Protein AF-A0A7Y6AFJ1-F1 (afdb_monomer_lite)

Foldseek 3Di:
DDWADDPFWIWDADLAQGKIKIFGADQPQKWKKKWKDKQNDDIDIDTDNVHHGDMDMDGDDDDAQIKMKMHMWIQDPPRDTHTPPDIDIDTNRPNPPPD

Sequence (99 aa):
MYTSGSPSGTVWFKSDGDVWTIYDWAKDGHGVGVWFRVNEGPAQLLVNNNGYNTSVKYDKDYVEGSKIRFMACLTEQGGVWDCDGTWSSAVFPGTSATA

Secondary structure (DSSP, 8-state):
-EEEEETTEEEEEETTTTEEEEEE---SS--EEEEEEETT---EEEEE-S-TTEEEEEE----TT-EEEEEEEEEPTTS-EEE----EEEE--------

Radius of gyration: 13.5 Å; chains: 1; bounding box: 49×17×31 Å

Structure (mmCIF, N/CA/C/O backbone):
data_AF-A0A7Y6AFJ1-F1
#
_entry.id   AF-A0A7Y6AFJ1-F1
#
loop_
_atom_site.group_PDB
_atom_site.id
_atom_site.type_symbol
_atom_site.label_atom_id
_atom_site.label_alt_id
_atom_site.label_comp_id
_atom_site.label_asym_id
_atom_site.label_entity_id
_atom_site.label_seq_id
_atom_site.pdbx_PDB_ins_code
_atom_site.Cartn_x
_atom_site.Cartn_y
_atom_site.Cartn_z
_atom_site.occupancy
_atom_site.B_iso_or_equiv
_atom_site.auth_seq_id
_atom_site.auth_comp_id
_atom_site.auth_asym_id
_atom_site.auth_atom_id
_atom_site.pdbx_PDB_model_num
ATOM 1 N N . MET A 1 1 ? -10.691 10.622 -0.786 1.00 67.12 1 MET A N 1
ATOM 2 C CA . MET A 1 1 ? -9.485 9.959 -1.329 1.00 67.12 1 MET A CA 1
ATOM 3 C C . MET A 1 1 ? -8.282 10.663 -0.738 1.00 67.12 1 MET A C 1
ATOM 5 O O . MET A 1 1 ? -8.256 11.886 -0.776 1.00 67.12 1 MET A O 1
ATOM 9 N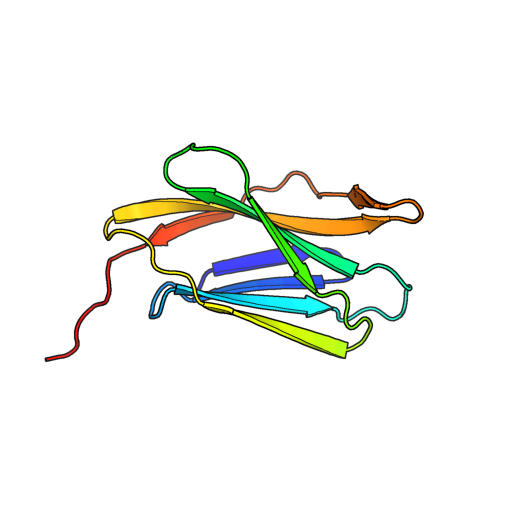 N . TYR A 1 2 ? -7.354 9.917 -0.147 1.00 77.81 2 TYR A N 1
ATOM 10 C CA . TYR A 1 2 ? -6.163 10.450 0.519 1.00 77.81 2 TYR A CA 1
ATOM 11 C C . TYR A 1 2 ? -4.913 10.038 -0.254 1.00 77.81 2 TYR A C 1
ATOM 13 O O . TYR A 1 2 ? -4.910 8.969 -0.865 1.00 77.81 2 TYR A O 1
ATOM 21 N N . THR A 1 3 ? -3.872 10.870 -0.243 1.00 80.81 3 THR A N 1
ATOM 22 C CA . THR A 1 3 ? -2.681 10.680 -1.084 1.00 80.81 3 THR A CA 1
ATOM 23 C C . THR A 1 3 ? -1.399 10.884 -0.293 1.00 80.81 3 THR A C 1
ATOM 25 O O . THR A 1 3 ? -1.304 11.846 0.463 1.00 80.81 3 THR A O 1
ATOM 28 N N . SER A 1 4 ? -0.404 10.033 -0.521 1.00 76.56 4 SER A N 1
ATOM 29 C CA . SER A 1 4 ? 0.981 10.231 -0.082 1.00 76.56 4 SER A CA 1
ATOM 30 C C . SER A 1 4 ? 1.894 9.938 -1.270 1.00 76.56 4 SER A C 1
ATOM 32 O O . SER A 1 4 ? 1.626 9.014 -2.040 1.00 76.56 4 SER A O 1
ATOM 34 N N . GLY A 1 5 ? 2.918 10.760 -1.472 1.00 73.12 5 GLY A N 1
ATOM 35 C CA . GLY A 1 5 ? 3.800 10.671 -2.630 1.00 73.12 5 GLY A CA 1
ATOM 36 C C . GLY A 1 5 ? 5.261 10.651 -2.219 1.00 73.12 5 GLY A C 1
ATOM 37 O O . GLY A 1 5 ? 5.630 11.234 -1.206 1.00 73.12 5 GLY A O 1
ATOM 38 N N . SER A 1 6 ? 6.072 10.003 -3.041 1.00 69.94 6 SER A N 1
ATOM 39 C CA . SER A 1 6 ? 7.526 10.117 -3.070 1.00 69.94 6 SER A CA 1
ATOM 40 C C . SER A 1 6 ? 7.941 10.605 -4.470 1.00 69.94 6 SER A C 1
ATOM 42 O O . SER A 1 6 ? 7.104 10.629 -5.378 1.00 69.94 6 SER A O 1
ATOM 44 N N . PRO A 1 7 ? 9.208 10.993 -4.703 1.00 72.44 7 PRO A N 1
ATOM 45 C CA . PRO A 1 7 ? 9.665 11.421 -6.030 1.00 72.44 7 PRO A CA 1
ATOM 46 C C . PRO A 1 7 ? 9.430 10.380 -7.137 1.00 72.44 7 PRO A C 1
ATOM 48 O O . PRO A 1 7 ? 9.272 10.749 -8.299 1.00 72.44 7 PRO A O 1
ATOM 51 N N . SER A 1 8 ? 9.371 9.098 -6.763 1.00 77.25 8 SER A N 1
ATOM 52 C CA . SER A 1 8 ? 9.274 7.966 -7.688 1.00 77.25 8 SER A CA 1
ATOM 53 C C . SER A 1 8 ? 7.920 7.247 -7.665 1.00 77.25 8 SER A C 1
ATOM 55 O O . SER A 1 8 ? 7.641 6.408 -8.518 1.00 77.25 8 SER A O 1
ATOM 57 N N . GLY A 1 9 ? 7.029 7.589 -6.732 1.00 82.25 9 GLY A N 1
ATOM 58 C CA . GLY A 1 9 ? 5.818 6.816 -6.480 1.00 82.25 9 GLY A CA 1
ATOM 59 C C . GLY A 1 9 ? 4.667 7.621 -5.900 1.00 82.25 9 GLY A C 1
ATOM 60 O O . GLY A 1 9 ? 4.836 8.675 -5.290 1.00 82.25 9 GLY A O 1
ATOM 61 N N . THR A 1 10 ? 3.449 7.121 -6.067 1.00 85.44 10 THR A N 1
ATOM 62 C CA . THR A 1 10 ? 2.282 7.675 -5.375 1.00 85.44 10 THR A CA 1
ATOM 63 C C . THR A 1 10 ? 1.406 6.567 -4.835 1.00 85.44 10 THR A C 1
ATOM 65 O O . THR A 1 10 ? 1.147 5.557 -5.485 1.00 85.44 10 THR A O 1
ATOM 68 N N . VAL A 1 11 ? 0.936 6.789 -3.618 1.00 86.69 11 VAL A N 1
ATOM 69 C CA . VAL A 1 11 ? -0.007 5.936 -2.921 1.00 86.69 11 VAL A CA 1
ATOM 70 C C . VAL A 1 11 ? -1.307 6.703 -2.763 1.00 86.69 11 VAL A C 1
ATOM 72 O O . VAL A 1 11 ? -1.325 7.832 -2.264 1.00 86.69 11 VAL A O 1
ATOM 75 N N . TRP A 1 12 ? -2.409 6.056 -3.116 1.00 89.06 12 TRP A N 1
ATOM 76 C CA . TRP A 1 12 ? -3.750 6.540 -2.833 1.00 89.06 12 TRP A CA 1
ATOM 77 C C . TRP A 1 12 ? -4.502 5.578 -1.935 1.00 89.06 12 TRP A C 1
ATOM 79 O O . TRP A 1 12 ? -4.416 4.361 -2.087 1.00 89.06 12 TRP A O 1
ATOM 89 N N . PHE A 1 13 ? -5.311 6.158 -1.058 1.00 87.06 13 PHE A N 1
ATOM 90 C CA . PHE A 1 13 ? -6.291 5.447 -0.259 1.00 87.06 13 PHE A CA 1
ATOM 91 C C . PHE A 1 13 ? -7.697 5.949 -0.584 1.00 87.06 13 PHE A C 1
ATOM 93 O O . PHE A 1 13 ? -8.031 7.129 -0.383 1.00 87.06 13 PHE A O 1
ATOM 100 N N . LYS A 1 14 ? -8.536 5.051 -1.097 1.00 86.81 14 LYS A N 1
ATOM 101 C CA . LYS A 1 14 ? -9.969 5.281 -1.263 1.00 86.81 14 LYS A CA 1
ATOM 102 C C . LYS A 1 14 ? -10.675 4.690 -0.047 1.00 86.81 14 LYS A C 1
ATOM 104 O O . LYS A 1 14 ? -10.825 3.483 0.056 1.00 86.81 14 LYS A O 1
ATOM 109 N N . SER A 1 15 ? -11.126 5.570 0.844 1.00 77.19 15 SER A N 1
ATOM 110 C CA . SER A 1 15 ? -11.898 5.196 2.033 1.00 77.19 15 SER A CA 1
ATOM 111 C C . SER A 1 15 ? -13.267 4.602 1.703 1.00 77.19 15 SER A C 1
ATOM 113 O O . SER A 1 15 ? -13.888 4.015 2.561 1.00 77.19 15 SER A O 1
ATOM 115 N N . ASP A 1 16 ? -13.773 4.789 0.486 1.00 73.50 16 ASP A N 1
ATOM 116 C CA . ASP A 1 16 ? -14.977 4.116 0.005 1.00 73.50 16 ASP A CA 1
ATOM 117 C C . ASP A 1 16 ? -14.573 2.819 -0.715 1.00 73.50 16 ASP A C 1
ATOM 119 O O . ASP A 1 16 ? -14.046 2.870 -1.836 1.00 73.50 16 ASP A O 1
ATOM 123 N N . GLY A 1 17 ? -14.777 1.683 -0.044 1.00 72.19 17 GLY A N 1
ATOM 124 C CA . GLY A 1 17 ? -14.351 0.350 -0.488 1.00 72.19 17 GLY A CA 1
ATOM 125 C C . GLY A 1 17 ? -12.953 -0.077 -0.026 1.00 72.19 17 GLY A C 1
ATOM 126 O O . GLY A 1 17 ? -12.477 -1.107 -0.482 1.00 72.19 17 GLY A O 1
ATOM 127 N N . ASP A 1 18 ? -12.298 0.703 0.842 1.00 83.00 18 ASP A N 1
ATOM 128 C CA . ASP A 1 18 ? -11.032 0.342 1.504 1.00 83.00 18 ASP A CA 1
ATOM 129 C C . ASP A 1 18 ? -9.897 -0.088 0.571 1.00 83.00 18 ASP A C 1
ATOM 131 O O . ASP A 1 18 ? -9.124 -1.011 0.838 1.00 83.00 18 ASP A O 1
ATOM 135 N N . VAL A 1 19 ? -9.759 0.644 -0.533 1.00 87.25 19 VAL A N 1
ATOM 136 C CA . VAL A 1 19 ? -8.810 0.296 -1.588 1.00 87.25 19 VAL A CA 1
ATOM 137 C C . VAL A 1 19 ? -7.558 1.154 -1.489 1.00 87.25 19 VAL A C 1
ATOM 139 O O . VAL A 1 19 ? -7.604 2.384 -1.623 1.00 87.25 19 VAL A O 1
ATOM 142 N N . TRP A 1 20 ? -6.412 0.495 -1.352 1.00 90.81 20 TRP A N 1
ATOM 143 C CA . TRP A 1 20 ? -5.114 1.099 -1.629 1.00 90.81 20 TRP A CA 1
ATOM 144 C C . TRP A 1 20 ? -4.780 0.967 -3.100 1.00 90.81 20 TRP A C 1
ATOM 146 O O . TRP A 1 20 ? -4.963 -0.091 -3.694 1.00 90.81 20 TRP A O 1
ATOM 156 N N . THR A 1 21 ? -4.236 2.023 -3.684 1.00 92.12 21 THR A N 1
ATOM 157 C CA . THR A 1 21 ? -3.588 1.974 -4.993 1.00 92.12 21 THR A CA 1
ATOM 158 C C . THR A 1 21 ? -2.162 2.461 -4.821 1.00 92.12 21 THR A C 1
ATOM 160 O O . THR A 1 21 ? -1.947 3.549 -4.296 1.00 92.12 21 THR A O 1
ATOM 163 N N . ILE A 1 22 ? -1.195 1.654 -5.238 1.00 91.69 22 ILE A N 1
ATOM 164 C CA . ILE A 1 22 ? 0.232 1.967 -5.151 1.00 91.69 22 ILE A CA 1
ATOM 165 C C . ILE A 1 22 ? 0.759 2.005 -6.570 1.00 91.69 22 ILE A C 1
ATOM 167 O O . ILE A 1 22 ? 0.649 1.009 -7.286 1.00 91.69 22 ILE A O 1
ATOM 171 N N . TYR A 1 23 ? 1.298 3.145 -6.973 1.00 89.38 23 TYR A N 1
ATOM 172 C CA . TYR A 1 23 ? 1.767 3.378 -8.325 1.00 89.38 23 TYR A CA 1
ATOM 173 C C . TYR A 1 23 ? 3.217 3.803 -8.327 1.00 89.38 23 TYR A C 1
ATOM 175 O O . TYR A 1 23 ? 3.633 4.652 -7.539 1.00 89.38 23 TYR A O 1
ATOM 183 N N . ASP A 1 24 ? 3.950 3.197 -9.244 1.00 88.12 24 ASP A N 1
ATOM 184 C CA . ASP A 1 24 ? 5.344 3.483 -9.513 1.00 88.12 24 ASP A CA 1
ATOM 185 C C . ASP A 1 24 ? 5.445 4.224 -10.847 1.00 88.12 24 ASP A C 1
ATOM 187 O O . ASP A 1 24 ? 5.085 3.688 -11.899 1.00 88.12 24 ASP A O 1
ATOM 191 N N . TRP A 1 25 ? 5.873 5.487 -10.799 1.00 83.56 25 TRP A N 1
ATOM 192 C CA . TRP A 1 25 ? 6.002 6.335 -11.987 1.00 83.56 25 TRP A CA 1
ATOM 193 C C . TRP A 1 25 ? 7.430 6.378 -12.517 1.00 83.56 25 TRP A C 1
ATOM 195 O O . TRP A 1 25 ? 7.635 6.911 -13.609 1.00 83.56 25 TRP A O 1
ATOM 205 N N . ALA A 1 26 ? 8.416 5.884 -11.769 1.00 81.88 26 ALA A N 1
ATOM 206 C CA . ALA A 1 26 ? 9.821 6.091 -12.080 1.00 81.88 26 ALA A CA 1
ATOM 207 C C . ALA A 1 26 ? 10.458 4.848 -12.693 1.00 81.88 26 ALA A C 1
ATOM 209 O O . ALA A 1 26 ? 10.143 3.705 -12.380 1.00 81.88 26 ALA A O 1
ATOM 210 N N . LYS A 1 27 ? 11.369 5.077 -13.638 1.00 81.56 27 LYS A N 1
ATOM 211 C CA . LYS A 1 27 ? 12.194 4.021 -14.227 1.00 81.56 27 LYS A CA 1
ATOM 212 C C . LYS A 1 27 ? 13.573 4.040 -13.582 1.00 81.56 27 LYS A C 1
ATOM 214 O O . LYS A 1 27 ? 14.568 4.325 -14.243 1.00 81.56 27 LYS A O 1
ATOM 219 N N . ASP A 1 28 ? 13.603 3.783 -12.286 1.00 76.88 28 ASP A N 1
ATOM 220 C CA . ASP A 1 28 ? 14.796 3.846 -11.438 1.00 76.88 28 ASP A CA 1
ATOM 221 C C . ASP A 1 28 ? 15.192 2.471 -10.865 1.00 76.88 28 ASP A C 1
ATOM 223 O O . ASP A 1 28 ? 16.322 2.285 -10.421 1.00 76.88 28 ASP A O 1
ATOM 227 N N . GLY A 1 29 ? 14.307 1.474 -10.977 1.00 74.69 29 GLY A N 1
ATOM 228 C CA . GLY A 1 29 ? 14.535 0.129 -10.448 1.00 74.69 29 GLY A CA 1
ATOM 229 C C . GLY A 1 29 ? 14.225 0.006 -8.955 1.00 74.69 29 GLY A C 1
ATOM 230 O O . GLY A 1 29 ? 14.462 -1.060 -8.383 1.00 74.69 29 GLY A O 1
ATOM 231 N N . HIS A 1 30 ? 13.682 1.062 -8.349 1.00 81.50 30 HIS A N 1
ATOM 232 C CA . HIS A 1 30 ? 13.098 1.036 -7.018 1.00 81.50 30 HIS A CA 1
ATOM 233 C C . HIS A 1 30 ? 11.653 0.533 -7.117 1.00 81.50 30 HIS A C 1
ATOM 235 O O . HIS A 1 30 ? 11.003 0.663 -8.148 1.00 81.50 30 HIS A O 1
ATOM 241 N N . GLY A 1 31 ? 11.153 -0.104 -6.062 1.00 83.00 31 GLY A N 1
ATOM 242 C CA . GLY A 1 31 ? 9.721 -0.369 -5.926 1.00 83.00 31 GLY A CA 1
ATOM 243 C C . GLY A 1 31 ? 9.069 0.711 -5.072 1.00 83.00 31 GLY A C 1
ATOM 244 O O . GLY A 1 31 ? 9.737 1.462 -4.361 1.00 83.00 31 GLY A O 1
ATOM 245 N N . VAL A 1 32 ? 7.743 0.775 -5.107 1.00 89.12 32 VAL A N 1
ATOM 246 C CA . VAL A 1 32 ? 6.967 1.731 -4.307 1.00 89.12 32 VAL A CA 1
ATOM 247 C C . VAL A 1 32 ? 6.106 0.958 -3.329 1.00 89.12 32 VAL A C 1
ATOM 249 O O . VAL A 1 32 ? 5.479 -0.031 -3.694 1.00 89.12 32 VAL A O 1
ATOM 252 N N . GLY A 1 33 ? 6.035 1.404 -2.084 1.00 90.50 33 GLY A N 1
ATOM 253 C CA . GLY A 1 33 ? 5.200 0.799 -1.059 1.00 90.50 33 GLY A CA 1
ATOM 254 C C . GLY A 1 33 ? 4.489 1.831 -0.202 1.00 90.50 33 GLY A C 1
ATOM 255 O O . GLY A 1 33 ? 4.802 3.018 -0.223 1.00 90.50 33 GLY A O 1
ATOM 256 N N . VAL A 1 34 ? 3.520 1.360 0.572 1.00 91.06 34 VAL A N 1
ATOM 257 C CA . VAL A 1 34 ? 2.871 2.135 1.625 1.00 91.06 34 VAL A CA 1
ATOM 258 C C . VAL A 1 34 ? 3.099 1.467 2.964 1.00 91.06 34 VAL A C 1
ATOM 260 O O . VAL A 1 34 ? 2.739 0.306 3.158 1.00 91.06 34 VAL A O 1
ATOM 263 N N . TRP A 1 35 ? 3.663 2.227 3.897 1.00 92.12 35 TRP A N 1
ATOM 264 C CA . TRP A 1 35 ? 3.655 1.899 5.316 1.00 92.12 35 TRP A CA 1
ATOM 265 C C . TRP A 1 35 ? 2.419 2.512 5.950 1.00 92.12 35 TRP A C 1
ATOM 267 O O . TRP A 1 35 ? 2.229 3.721 5.861 1.00 92.12 35 TRP A O 1
ATOM 277 N N . PHE A 1 36 ? 1.589 1.710 6.611 1.00 91.50 36 PHE A N 1
ATOM 278 C CA . PHE A 1 36 ? 0.380 2.202 7.265 1.00 91.50 36 PHE A CA 1
ATOM 279 C C . PHE A 1 36 ? 0.144 1.574 8.640 1.00 91.50 36 PHE A C 1
ATOM 281 O O . PHE A 1 36 ? 0.643 0.497 8.955 1.00 91.50 36 PHE A O 1
ATOM 288 N N . ARG A 1 37 ? -0.613 2.276 9.483 1.00 92.75 37 ARG A N 1
ATOM 289 C CA . ARG A 1 37 ? -1.064 1.850 10.813 1.00 92.75 37 ARG A CA 1
ATOM 290 C C . ARG A 1 37 ? -2.555 2.103 10.933 1.00 92.75 37 ARG A C 1
ATOM 292 O O . ARG A 1 37 ? -3.029 3.159 10.518 1.00 92.75 37 ARG A O 1
ATOM 299 N N . VAL A 1 38 ? -3.262 1.174 11.564 1.00 91.62 38 VAL A N 1
ATOM 300 C CA . VAL A 1 38 ? -4.691 1.295 11.876 1.00 91.62 38 VAL A CA 1
ATOM 301 C C . VAL A 1 38 ? -4.839 1.439 13.385 1.00 91.62 38 VAL A C 1
ATOM 303 O O . VAL A 1 38 ? -4.317 0.607 14.122 1.00 91.62 38 VAL A O 1
ATOM 306 N N . ASN A 1 39 ? -5.510 2.495 13.848 1.00 90.38 39 ASN A N 1
ATOM 307 C CA . ASN A 1 39 ? -5.746 2.789 15.269 1.00 90.38 39 ASN A CA 1
ATOM 308 C C . ASN A 1 39 ? -4.472 2.700 16.133 1.00 90.38 39 ASN A C 1
ATOM 310 O O . ASN A 1 39 ? -4.491 2.137 17.220 1.00 90.38 39 ASN A O 1
ATOM 314 N N . GLU A 1 40 ? -3.355 3.225 15.613 1.00 87.06 40 GLU A N 1
ATOM 315 C CA . GLU A 1 40 ? -2.019 3.171 16.244 1.00 87.06 40 GLU A CA 1
ATOM 316 C C . GLU A 1 40 ? -1.453 1.759 16.488 1.00 87.06 40 GLU A C 1
ATOM 318 O O . GLU A 1 40 ? -0.437 1.606 17.164 1.00 87.06 40 GLU A O 1
ATOM 323 N N . GLY A 1 41 ? -2.054 0.734 15.882 1.00 89.50 41 GLY A N 1
ATOM 324 C CA . GLY A 1 41 ? -1.559 -0.635 15.907 1.00 89.50 41 GLY A CA 1
ATOM 325 C C . GLY A 1 41 ? -0.240 -0.841 15.144 1.00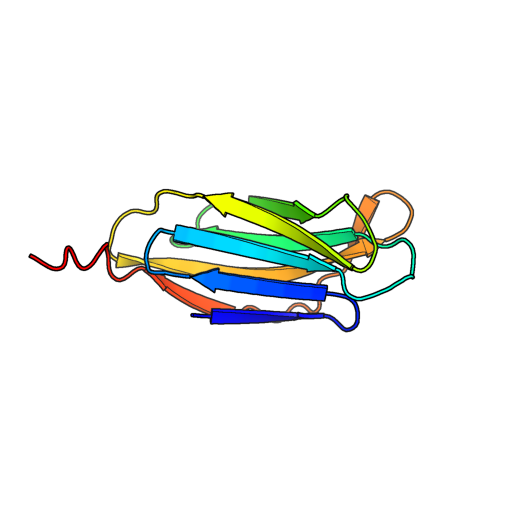 89.50 41 GLY A C 1
ATOM 326 O O . GLY A 1 41 ? 0.390 0.117 14.672 1.00 89.50 41 GLY A O 1
ATOM 327 N N . PRO A 1 42 ? 0.190 -2.110 15.000 1.00 90.00 42 PRO A N 1
ATOM 328 C CA . PRO A 1 42 ? 1.415 -2.464 14.292 1.00 90.00 42 PRO A CA 1
ATOM 329 C C . PRO A 1 42 ? 1.454 -1.889 12.874 1.00 90.00 42 PRO A C 1
ATOM 331 O O . PRO A 1 42 ? 0.443 -1.868 12.170 1.00 90.00 42 PRO A O 1
ATOM 334 N N . ALA A 1 43 ? 2.637 -1.437 12.452 1.00 88.25 43 ALA A N 1
ATOM 335 C CA . ALA A 1 43 ? 2.839 -0.983 11.085 1.00 88.25 43 ALA A CA 1
ATOM 336 C C . ALA A 1 43 ? 2.747 -2.161 10.109 1.00 88.25 43 ALA A C 1
ATOM 338 O O . ALA A 1 43 ? 3.286 -3.239 10.357 1.00 88.25 43 ALA A O 1
ATOM 339 N N . GLN A 1 44 ? 2.065 -1.929 8.998 1.00 91.62 44 GLN A N 1
ATOM 340 C CA . GLN A 1 44 ? 1.891 -2.860 7.896 1.00 91.62 44 GLN A CA 1
ATOM 341 C C . GLN A 1 44 ? 2.460 -2.235 6.622 1.00 91.62 44 GLN A C 1
ATOM 343 O O . GLN A 1 44 ? 2.445 -1.015 6.469 1.00 91.62 44 GLN A O 1
ATOM 348 N N . LEU A 1 45 ? 2.950 -3.078 5.714 1.00 90.94 45 LEU A N 1
ATOM 349 C CA . LEU A 1 45 ? 3.551 -2.662 4.452 1.00 90.94 45 LEU A CA 1
ATOM 350 C C . LEU A 1 45 ? 2.845 -3.351 3.278 1.00 90.94 45 LEU A C 1
ATOM 352 O O . LEU A 1 45 ? 2.667 -4.569 3.285 1.00 90.94 45 LEU A O 1
ATOM 356 N N . LEU A 1 46 ? 2.457 -2.569 2.272 1.00 91.88 46 LEU A N 1
ATOM 357 C CA . LEU A 1 46 ? 1.981 -3.054 0.971 1.00 91.88 46 LEU A CA 1
ATOM 358 C C . LEU A 1 46 ? 2.901 -2.511 -0.114 1.00 91.88 46 LEU A C 1
ATOM 360 O O . LEU A 1 46 ? 3.382 -1.389 0.017 1.00 91.88 46 LEU A O 1
ATOM 364 N N . VAL A 1 47 ? 3.153 -3.285 -1.167 1.00 89.62 47 VAL A N 1
ATOM 365 C CA . VAL A 1 47 ? 4.237 -2.995 -2.115 1.00 89.62 47 VAL A CA 1
ATOM 366 C C . VAL A 1 47 ? 3.798 -3.216 -3.553 1.00 89.62 47 VAL A C 1
ATOM 368 O O . VAL A 1 47 ? 3.160 -4.210 -3.876 1.00 89.62 47 VAL A O 1
ATOM 371 N N . ASN A 1 48 ? 4.182 -2.314 -4.439 1.00 89.12 48 ASN A N 1
ATOM 372 C CA . ASN A 1 48 ? 4.184 -2.546 -5.867 1.00 89.12 48 ASN A CA 1
ATOM 373 C C . ASN A 1 48 ? 5.609 -2.907 -6.310 1.00 89.12 48 ASN A C 1
ATOM 375 O O . ASN A 1 48 ? 6.480 -2.044 -6.376 1.00 89.12 48 ASN A O 1
ATOM 379 N N . ASN A 1 49 ? 5.818 -4.185 -6.635 1.00 81.81 49 ASN A N 1
ATOM 380 C CA . ASN A 1 49 ? 7.085 -4.707 -7.162 1.00 81.81 49 ASN A CA 1
ATOM 381 C C . ASN A 1 49 ? 7.045 -4.945 -8.682 1.00 81.81 49 ASN A C 1
ATOM 383 O O . ASN A 1 49 ? 7.941 -5.588 -9.224 1.00 81.81 49 ASN A O 1
ATOM 387 N N . ASN A 1 50 ? 6.007 -4.471 -9.377 1.00 83.50 50 ASN A N 1
ATOM 388 C CA . ASN A 1 50 ? 5.884 -4.655 -10.825 1.00 83.50 50 ASN A CA 1
ATOM 389 C C . ASN A 1 50 ? 6.739 -3.647 -11.621 1.00 83.50 50 ASN A C 1
ATOM 391 O O . ASN A 1 50 ? 6.849 -3.769 -12.840 1.00 83.50 50 ASN A O 1
ATOM 395 N N . GLY A 1 51 ? 7.370 -2.691 -10.929 1.00 77.94 51 GLY A N 1
ATOM 396 C CA . GLY A 1 51 ? 8.300 -1.713 -11.483 1.00 77.94 51 GLY A CA 1
ATOM 397 C C . GLY A 1 51 ? 7.617 -0.561 -12.218 1.00 77.94 51 GLY A C 1
ATOM 398 O O . GLY A 1 51 ? 6.434 -0.279 -12.029 1.00 77.94 51 GLY A O 1
ATOM 399 N N . TYR A 1 52 ? 8.378 0.082 -13.100 1.00 85.06 52 TYR A N 1
ATOM 400 C CA . TYR A 1 52 ? 7.995 1.316 -13.783 1.00 85.06 52 TYR A CA 1
ATOM 401 C C . TYR A 1 52 ? 6.616 1.284 -14.458 1.00 85.06 52 TYR A C 1
ATOM 403 O O . TYR A 1 52 ? 6.314 0.404 -15.267 1.00 85.06 52 TYR A O 1
ATOM 411 N N . ASN A 1 53 ? 5.846 2.349 -14.225 1.00 87.50 53 ASN A N 1
ATOM 412 C CA . ASN A 1 53 ? 4.559 2.637 -14.855 1.00 87.50 53 ASN A CA 1
ATOM 413 C C . ASN A 1 53 ? 3.518 1.538 -14.617 1.00 87.50 53 ASN A C 1
ATOM 415 O O . ASN A 1 53 ? 2.702 1.216 -15.485 1.00 87.50 53 ASN A O 1
ATOM 419 N N . THR A 1 54 ? 3.567 0.949 -13.427 1.00 90.19 54 THR A N 1
ATOM 420 C CA . THR A 1 54 ? 2.625 -0.073 -12.991 1.00 90.19 54 THR A CA 1
ATOM 421 C C . THR A 1 54 ? 1.899 0.369 -11.734 1.00 90.19 54 THR A C 1
ATOM 423 O O . THR A 1 54 ? 2.335 1.258 -11.001 1.00 90.19 54 THR A O 1
ATOM 426 N N . SER A 1 55 ? 0.772 -0.287 -11.473 1.00 91.75 55 SER A N 1
ATOM 427 C CA . SER A 1 55 ? 0.003 -0.075 -10.257 1.00 91.75 55 SER A CA 1
ATOM 428 C C . SER A 1 55 ? -0.475 -1.394 -9.687 1.00 91.75 55 SER A C 1
ATOM 430 O O . SER A 1 55 ? -0.861 -2.285 -10.448 1.00 91.75 55 SER A O 1
ATOM 432 N N . VAL A 1 56 ? -0.527 -1.484 -8.364 1.00 92.31 56 VAL A N 1
ATOM 433 C CA . VAL A 1 56 ? -1.177 -2.586 -7.653 1.00 92.31 56 VAL A CA 1
ATOM 434 C C . VAL A 1 56 ? -2.274 -2.022 -6.772 1.00 92.31 56 VAL A C 1
ATOM 436 O O . VAL A 1 56 ? -2.134 -0.944 -6.186 1.00 92.31 56 VAL A O 1
ATOM 439 N N . LYS A 1 57 ? -3.379 -2.762 -6.698 1.00 93.56 57 LYS A N 1
ATOM 440 C CA . LYS A 1 57 ? -4.481 -2.476 -5.792 1.00 93.56 57 LYS A CA 1
ATOM 441 C C . LYS A 1 57 ? -4.510 -3.500 -4.673 1.00 93.56 57 LYS A C 1
ATOM 443 O O . LYS A 1 57 ? -4.295 -4.684 -4.918 1.00 93.56 57 LYS A O 1
ATOM 448 N N . TYR A 1 58 ? -4.787 -3.026 -3.468 1.00 92.06 58 TYR A N 1
ATOM 449 C CA . TYR A 1 58 ? -5.012 -3.874 -2.310 1.00 92.06 58 TYR A CA 1
ATOM 450 C C . TYR A 1 58 ? -6.335 -3.499 -1.675 1.00 92.06 58 TYR A C 1
ATOM 452 O O . TYR A 1 58 ? -6.461 -2.409 -1.114 1.00 92.06 58 TYR A O 1
ATOM 460 N N . ASP A 1 59 ? -7.278 -4.428 -1.740 1.00 90.69 59 ASP A N 1
ATOM 461 C CA . ASP A 1 59 ? -8.532 -4.325 -1.015 1.00 90.69 59 ASP A CA 1
ATOM 462 C C . ASP A 1 59 ? -8.280 -4.712 0.444 1.00 90.69 59 ASP A C 1
ATOM 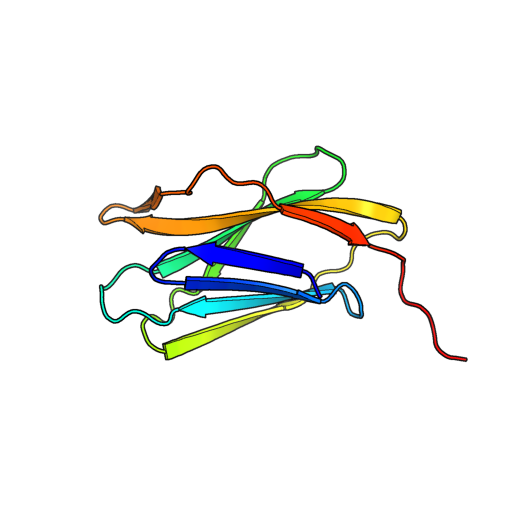464 O O . ASP A 1 59 ? -7.640 -5.727 0.759 1.00 90.69 59 ASP A O 1
ATOM 468 N N . LYS A 1 60 ? -8.722 -3.846 1.344 1.00 87.38 60 LYS A N 1
ATOM 469 C CA . LYS A 1 60 ? -8.727 -4.068 2.785 1.00 87.38 60 LYS A CA 1
ATOM 470 C C . LYS A 1 60 ? -10.169 -4.005 3.270 1.00 87.38 60 LYS A C 1
ATOM 472 O O . LYS A 1 60 ? -11.069 -3.686 2.510 1.00 87.38 60 LYS A O 1
ATOM 477 N N . ASP A 1 61 ? -10.372 -4.383 4.519 1.00 86.31 61 ASP A N 1
ATOM 478 C CA . ASP A 1 61 ? -11.667 -4.277 5.181 1.00 86.31 61 ASP A CA 1
ATOM 479 C C . ASP A 1 61 ? -11.381 -3.715 6.569 1.00 86.31 61 ASP A C 1
ATOM 481 O O . ASP A 1 61 ? -10.853 -4.411 7.448 1.00 86.31 61 ASP A O 1
ATOM 485 N N . TYR A 1 62 ? -11.545 -2.402 6.706 1.00 85.81 62 TYR A N 1
ATOM 486 C CA . TYR A 1 62 ? -11.287 -1.704 7.954 1.00 85.81 62 TYR A CA 1
ATOM 487 C C . TYR A 1 62 ? -12.597 -1.507 8.709 1.00 85.81 62 TYR A C 1
ATOM 489 O O . TYR A 1 62 ? -13.659 -1.297 8.141 1.00 85.81 62 TYR A O 1
ATOM 497 N N . VAL A 1 63 ? -12.529 -1.539 10.038 1.00 85.56 63 VAL A N 1
ATOM 498 C CA . VAL A 1 63 ? -13.705 -1.250 10.866 1.00 85.56 63 VAL A CA 1
ATOM 499 C C . VAL A 1 63 ? -14.041 0.236 10.761 1.00 85.56 63 VAL A C 1
ATOM 501 O O . VAL A 1 63 ? -13.142 1.070 10.911 1.00 85.56 63 VAL A O 1
ATOM 504 N N . GLU A 1 64 ? -15.317 0.570 10.556 1.00 82.88 64 GLU A N 1
ATOM 505 C CA . GLU A 1 64 ? -15.829 1.947 10.550 1.00 82.88 64 GLU A CA 1
ATOM 506 C C . GLU A 1 64 ? -15.297 2.773 11.732 1.00 82.88 64 GLU A C 1
ATOM 508 O O . GLU A 1 64 ? -15.197 2.303 12.866 1.00 82.88 64 GLU A O 1
ATOM 513 N N . GLY A 1 65 ? -14.898 4.013 11.454 1.00 83.31 65 GLY A N 1
ATOM 514 C CA . GLY A 1 65 ? -14.277 4.915 12.421 1.00 83.31 65 GLY A CA 1
ATOM 515 C C . GLY A 1 65 ? -12.774 4.697 12.622 1.00 83.31 65 GLY A C 1
ATOM 516 O O . GLY A 1 65 ? -12.148 5.460 13.364 1.00 83.31 65 GLY A O 1
ATOM 517 N N . SER A 1 66 ? -12.162 3.704 11.964 1.00 88.50 66 SER A N 1
ATOM 518 C CA . SER A 1 66 ? -10.723 3.458 12.087 1.00 88.50 66 SER A CA 1
ATOM 519 C C . SER A 1 66 ? -9.885 4.638 11.599 1.00 88.50 66 SER A C 1
ATOM 521 O O . SER A 1 66 ? -10.085 5.180 10.512 1.00 88.50 66 SER A O 1
ATOM 523 N N . LYS A 1 67 ? -8.881 5.007 12.395 1.00 89.12 67 LYS A N 1
ATOM 524 C CA . LYS A 1 67 ? -7.872 6.004 12.035 1.00 89.12 67 LYS A CA 1
ATOM 525 C C . LYS A 1 67 ? -6.710 5.313 11.345 1.00 89.12 67 LYS A C 1
ATOM 527 O O . LYS A 1 67 ? -6.025 4.489 11.948 1.00 89.12 67 LYS A O 1
ATOM 532 N N . ILE A 1 68 ? -6.467 5.682 10.101 1.00 89.81 68 ILE A N 1
ATOM 533 C CA . ILE A 1 68 ? -5.396 5.141 9.278 1.00 89.81 68 ILE A CA 1
ATOM 534 C C . ILE A 1 68 ? -4.327 6.214 9.134 1.00 89.81 68 ILE A C 1
ATOM 536 O O . ILE A 1 68 ? -4.591 7.310 8.644 1.00 89.81 68 ILE A O 1
ATOM 540 N N . ARG A 1 69 ? -3.105 5.903 9.551 1.00 91.12 69 ARG A N 1
ATOM 541 C CA . ARG A 1 69 ? -1.928 6.734 9.275 1.00 91.12 69 ARG A CA 1
ATOM 542 C C . ARG A 1 69 ? -1.077 6.017 8.254 1.00 91.12 69 ARG A C 1
ATOM 544 O O . ARG A 1 69 ? -0.850 4.826 8.426 1.00 91.12 69 ARG A O 1
ATOM 551 N N . PHE A 1 70 ? -0.606 6.704 7.226 1.00 90.00 70 PHE A N 1
ATOM 552 C CA . PHE A 1 70 ? 0.184 6.075 6.175 1.00 90.00 70 PHE A CA 1
ATOM 553 C C . PHE A 1 70 ? 1.217 7.009 5.552 1.00 90.00 70 PHE A C 1
ATOM 555 O O . PHE A 1 70 ? 1.055 8.223 5.594 1.00 90.00 70 PHE A O 1
ATOM 562 N N . MET A 1 71 ? 2.257 6.437 4.956 1.00 89.81 71 MET A N 1
ATOM 563 C CA . MET A 1 71 ? 3.255 7.151 4.160 1.00 89.81 71 MET A CA 1
ATOM 564 C C . MET A 1 71 ? 3.746 6.280 3.005 1.00 89.81 71 MET A C 1
ATOM 566 O O .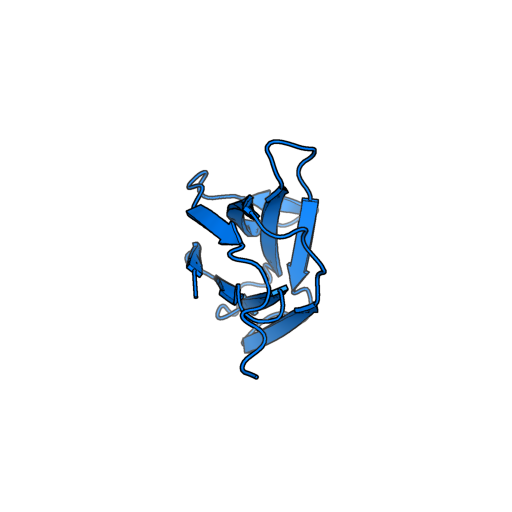 MET A 1 71 ? 3.752 5.050 3.109 1.00 89.81 71 MET A O 1
ATOM 570 N N . ALA A 1 72 ? 4.132 6.922 1.908 1.00 88.50 72 ALA A N 1
ATOM 571 C CA . ALA A 1 72 ? 4.776 6.275 0.778 1.00 88.50 72 ALA A CA 1
ATOM 572 C C . ALA A 1 72 ? 6.259 6.018 1.085 1.00 88.50 72 ALA A C 1
ATOM 574 O O . ALA A 1 72 ? 6.938 6.858 1.673 1.00 88.50 72 ALA A O 1
ATOM 575 N N . CYS A 1 73 ? 6.757 4.860 0.669 1.00 88.56 73 CYS A N 1
ATOM 576 C CA . CYS A 1 73 ? 8.155 4.471 0.807 1.00 88.56 73 CYS A CA 1
ATOM 577 C C . CYS A 1 73 ? 8.671 3.897 -0.514 1.00 88.56 73 CYS A C 1
ATOM 579 O O . CYS A 1 73 ? 7.900 3.325 -1.287 1.00 88.56 73 CYS A O 1
ATOM 581 N N . LEU A 1 74 ? 9.970 4.020 -0.752 1.00 87.06 74 LEU A N 1
ATOM 582 C CA . LEU A 1 74 ? 10.675 3.462 -1.899 1.00 87.06 74 LEU A CA 1
ATOM 583 C C . LEU A 1 74 ? 11.566 2.303 -1.456 1.00 87.06 74 LEU A C 1
ATOM 585 O O . LEU A 1 74 ? 12.159 2.356 -0.381 1.00 87.06 74 LEU A O 1
ATOM 589 N N . THR A 1 75 ? 11.652 1.246 -2.260 1.00 84.94 75 THR A N 1
ATOM 590 C CA . THR A 1 75 ? 12.614 0.163 -2.029 1.00 84.94 75 THR A CA 1
ATOM 591 C C . THR A 1 75 ? 13.970 0.532 -2.592 1.00 84.94 75 THR A C 1
ATOM 593 O O . THR A 1 75 ? 14.141 0.629 -3.802 1.00 84.94 75 THR A O 1
ATOM 596 N N . GLU A 1 76 ? 14.958 0.640 -1.721 1.00 76.25 76 GLU A N 1
ATOM 597 C CA . GLU A 1 76 ? 16.366 0.786 -2.059 1.00 76.25 76 GLU A CA 1
ATOM 598 C C . GLU A 1 76 ? 17.017 -0.563 -2.395 1.00 76.25 76 GLU A C 1
ATOM 600 O O . GLU A 1 76 ? 16.534 -1.647 -2.027 1.00 76.25 76 GLU A O 1
ATOM 605 N N . GLN A 1 77 ? 18.163 -0.506 -3.081 1.00 65.38 77 GLN A N 1
ATOM 606 C CA . GLN A 1 77 ? 18.964 -1.700 -3.354 1.00 65.38 77 GLN A CA 1
ATOM 607 C C . GLN A 1 77 ? 19.323 -2.416 -2.042 1.00 65.38 77 GLN A C 1
ATOM 609 O O . GLN A 1 77 ? 19.865 -1.822 -1.114 1.00 65.38 77 GLN A O 1
ATOM 614 N N . GLY A 1 78 ? 19.015 -3.714 -1.964 1.00 63.16 78 GLY A N 1
ATOM 615 C CA . GLY A 1 78 ? 19.214 -4.520 -0.753 1.00 63.16 78 GLY A CA 1
ATOM 616 C C . GLY A 1 78 ? 17.977 -4.662 0.142 1.00 63.16 78 GLY A C 1
ATOM 617 O O . GLY A 1 78 ? 18.078 -5.279 1.200 1.00 63.16 78 GLY A O 1
ATOM 618 N N . GLY A 1 79 ? 16.812 -4.150 -0.277 1.00 69.88 79 GLY A N 1
ATOM 619 C CA . GLY A 1 79 ? 15.536 -4.358 0.423 1.00 69.88 79 GLY A CA 1
ATOM 620 C C . GLY A 1 79 ? 15.291 -3.403 1.593 1.00 69.88 79 GLY A C 1
ATOM 621 O O . GLY A 1 79 ? 14.400 -3.645 2.409 1.00 69.88 79 GLY A O 1
ATOM 622 N N . VAL A 1 80 ? 16.077 -2.329 1.681 1.00 78.06 80 VAL A N 1
ATOM 623 C CA . VAL A 1 80 ? 15.849 -1.227 2.623 1.00 78.06 80 VAL A CA 1
ATOM 624 C C . VAL A 1 80 ? 14.700 -0.367 2.096 1.00 78.06 80 VAL A C 1
ATOM 626 O O . VAL A 1 80 ? 14.578 -0.179 0.892 1.00 78.06 80 VAL A O 1
ATOM 629 N N . TRP A 1 81 ? 13.844 0.136 2.983 1.00 82.94 81 TRP A N 1
ATOM 630 C CA . TRP A 1 81 ? 12.761 1.047 2.614 1.00 82.94 81 TRP A CA 1
ATOM 631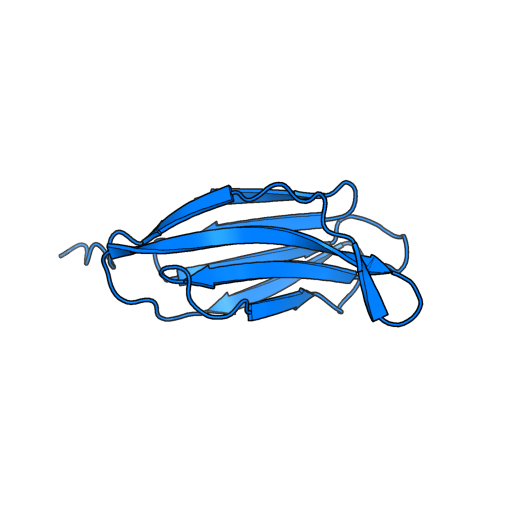 C C . TRP A 1 81 ? 13.125 2.468 3.023 1.00 82.94 81 TRP A C 1
ATOM 633 O O . TRP A 1 81 ? 13.308 2.721 4.215 1.00 82.94 81 TRP A O 1
ATOM 643 N N . ASP A 1 82 ? 13.210 3.371 2.051 1.00 83.56 82 ASP A N 1
ATOM 644 C CA . ASP A 1 82 ? 13.336 4.804 2.296 1.00 83.56 82 ASP A CA 1
ATOM 645 C C . ASP A 1 82 ? 11.943 5.437 2.323 1.00 83.56 82 ASP A C 1
ATOM 647 O O . ASP A 1 82 ? 11.191 5.386 1.349 1.00 83.56 82 ASP A O 1
ATOM 651 N N . CYS A 1 83 ? 11.573 5.990 3.470 1.00 83.75 83 CYS A N 1
ATOM 652 C CA . CYS A 1 83 ? 10.308 6.680 3.663 1.00 83.75 83 CYS A CA 1
ATOM 653 C C . CYS A 1 83 ? 10.633 8.135 3.985 1.00 83.75 83 CYS A C 1
ATOM 655 O O . CYS A 1 83 ? 11.432 8.402 4.882 1.00 83.75 83 CYS A O 1
ATOM 657 N N . ASP A 1 84 ? 9.940 9.076 3.350 1.00 71.19 84 ASP A N 1
ATOM 658 C CA . ASP A 1 84 ? 10.125 10.517 3.577 1.00 71.19 84 ASP A CA 1
ATOM 659 C C . ASP A 1 84 ? 9.770 10.976 5.013 1.00 71.19 84 ASP A C 1
ATOM 661 O O . ASP A 1 84 ? 9.934 12.143 5.368 1.00 71.19 84 ASP A O 1
ATOM 665 N N . GLY A 1 85 ? 9.260 10.057 5.843 1.00 70.88 85 GLY A N 1
ATOM 666 C CA . GLY A 1 85 ? 8.856 10.277 7.228 1.00 70.88 85 GLY A CA 1
ATOM 667 C C . GLY A 1 85 ? 7.529 11.023 7.372 1.00 70.88 85 GLY A C 1
ATOM 668 O O . GLY A 1 85 ? 7.076 11.248 8.501 1.00 70.88 85 GLY A O 1
ATOM 669 N N . THR A 1 86 ? 6.877 11.388 6.265 1.00 78.19 86 THR A N 1
ATOM 670 C CA . THR A 1 86 ? 5.686 12.237 6.268 1.00 78.19 86 THR A CA 1
ATOM 671 C C . THR A 1 86 ? 4.426 11.387 6.325 1.00 78.19 86 THR A C 1
ATOM 673 O O . THR A 1 86 ? 3.903 10.887 5.330 1.00 78.19 86 THR A O 1
ATOM 676 N N . TRP A 1 87 ? 3.880 11.256 7.532 1.00 80.38 87 TRP A N 1
ATOM 677 C CA . TRP A 1 87 ? 2.632 10.533 7.748 1.00 80.38 87 TRP A CA 1
ATOM 678 C C . TRP A 1 87 ? 1.414 11.355 7.318 1.00 80.38 87 TRP A C 1
ATOM 680 O O . TRP A 1 87 ? 1.086 12.378 7.920 1.00 80.38 87 TRP A O 1
ATOM 690 N N . SER A 1 88 ? 0.669 10.832 6.353 1.00 84.12 88 SER A N 1
ATOM 691 C CA . SER A 1 88 ? -0.704 11.233 6.052 1.00 84.12 88 SER A CA 1
ATOM 692 C C . SER A 1 88 ? -1.688 10.530 6.987 1.00 84.12 88 SER A C 1
ATOM 694 O O . SER A 1 88 ? -1.431 9.420 7.455 1.00 84.12 88 SER A O 1
ATOM 696 N N . SER A 1 89 ? -2.820 11.171 7.280 1.00 84.31 89 SER A N 1
ATOM 697 C CA . SER A 1 89 ? -3.876 10.600 8.126 1.00 84.31 89 SER A CA 1
ATOM 698 C C . SER A 1 89 ? -5.214 10.584 7.395 1.00 84.31 89 SER A C 1
ATOM 700 O O . SER A 1 89 ? -5.591 11.558 6.748 1.00 84.31 89 SER A O 1
ATOM 702 N N . ALA A 1 90 ? -5.937 9.482 7.538 1.00 80.75 90 ALA A N 1
ATOM 703 C CA . ALA A 1 90 ? -7.281 9.266 7.037 1.00 80.75 90 ALA A CA 1
ATOM 704 C C . ALA A 1 90 ? -8.149 8.691 8.159 1.00 80.75 90 ALA A C 1
ATOM 706 O O . ALA A 1 90 ? -7.670 7.932 9.000 1.00 80.75 90 ALA A O 1
ATOM 707 N N . VAL A 1 91 ? -9.431 9.042 8.173 1.00 79.75 91 VAL A N 1
ATOM 708 C CA . VAL A 1 91 ? -10.426 8.346 8.994 1.00 79.75 91 VAL A CA 1
ATOM 709 C C . VAL A 1 91 ? -11.295 7.566 8.031 1.00 79.75 91 VAL A C 1
ATOM 711 O O . VAL A 1 91 ? -11.780 8.135 7.056 1.00 79.75 91 VAL A O 1
ATOM 714 N N . PHE A 1 92 ? -11.449 6.272 8.275 1.00 75.00 92 PHE A N 1
ATOM 715 C CA . PHE A 1 92 ? -12.383 5.451 7.531 1.00 75.00 92 PHE A CA 1
ATOM 716 C C . PHE A 1 92 ? -13.796 5.746 8.051 1.00 75.00 92 PHE A C 1
ATOM 718 O O . PHE A 1 92 ? -14.076 5.463 9.216 1.00 75.00 92 PHE A O 1
ATOM 725 N N . PRO A 1 93 ? -14.681 6.349 7.243 1.00 65.44 93 PRO A N 1
ATOM 726 C CA . PRO A 1 93 ? -16.002 6.754 7.700 1.00 65.44 93 PRO A CA 1
ATOM 727 C C . PRO A 1 93 ? -17.006 5.593 7.741 1.00 65.44 93 PRO A C 1
ATOM 729 O O . PRO A 1 93 ? -18.176 5.855 7.970 1.00 65.44 93 PRO A O 1
ATOM 732 N N . GLY A 1 94 ? -16.574 4.343 7.515 1.00 57.75 94 GLY A N 1
ATOM 733 C CA . GLY A 1 94 ? -17.500 3.254 7.221 1.00 57.75 94 GLY A CA 1
ATOM 734 C C . GLY A 1 94 ? -17.954 3.332 5.775 1.00 57.75 94 GLY A C 1
ATOM 735 O O . GLY A 1 94 ? -17.918 4.391 5.142 1.00 57.75 94 GLY A O 1
ATOM 736 N N . THR A 1 95 ? -18.362 2.200 5.215 1.00 51.03 95 THR A N 1
ATOM 737 C CA . THR A 1 95 ? -19.110 2.219 3.966 1.00 51.03 95 THR A CA 1
ATOM 738 C C . THR A 1 95 ? -20.382 3.020 4.213 1.00 51.03 95 THR A C 1
ATOM 740 O O . THR A 1 95 ? -21.301 2.564 4.889 1.0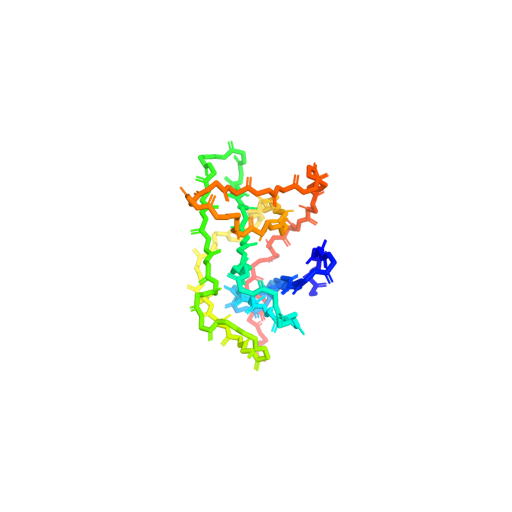0 51.03 95 THR A O 1
ATOM 743 N N . SER A 1 96 ? -20.464 4.222 3.638 1.00 47.19 96 SER A N 1
ATOM 744 C CA . SER A 1 96 ? -21.758 4.833 3.364 1.00 47.19 96 SER A CA 1
ATOM 745 C C . SER A 1 96 ? -22.456 3.910 2.376 1.00 47.19 96 SER A C 1
ATOM 747 O O . SER A 1 96 ? -22.329 4.079 1.163 1.00 47.19 96 SER A O 1
ATOM 749 N N . ALA A 1 97 ? -23.149 2.897 2.898 1.00 41.16 97 ALA A N 1
ATOM 750 C CA . ALA A 1 97 ? -24.158 2.166 2.167 1.00 41.16 97 ALA A CA 1
ATOM 751 C C . ALA A 1 97 ? -25.109 3.226 1.613 1.00 41.16 97 ALA A C 1
ATOM 753 O O . ALA A 1 97 ? -25.895 3.835 2.340 1.00 41.16 97 ALA A O 1
ATOM 754 N N . THR A 1 98 ? -24.950 3.533 0.330 1.00 39.19 98 THR A N 1
ATOM 755 C CA . THR A 1 98 ? -25.954 4.291 -0.392 1.00 39.19 98 THR A CA 1
ATOM 756 C C . THR A 1 98 ? -27.112 3.314 -0.530 1.00 39.19 98 THR A C 1
ATOM 758 O O . THR A 1 98 ? -26.987 2.306 -1.225 1.00 39.19 98 THR A O 1
ATOM 761 N N . ALA A 1 99 ? -28.141 3.546 0.285 1.00 35.31 99 ALA A N 1
ATOM 762 C CA . ALA A 1 99 ? -29.420 2.852 0.235 1.00 35.31 99 ALA A CA 1
ATOM 763 C C . ALA A 1 99 ? -30.087 2.996 -1.139 1.00 35.31 99 ALA A C 1
ATOM 765 O O . ALA A 1 99 ? -29.836 4.025 -1.812 1.00 35.31 99 ALA A O 1
#

pLDDT: mean 81.49, std 11.76, range [35.31, 93.56]